Protein AF-A0A968MIN7-F1 (afdb_monomer_lite)

Sequence (166 aa):
PRPAPAPAPAQRPAPAPSAAPRRQGPGFFRRIGQGFVLLVRLVLLLVVLATVAAGITYVFVPGVLPTIPALEEFLEPLRPQPPPPVLQATFISREITINVSAGADEATILESFREAYRAEIALEYPDSVISSSVSITVNSWDRLENNDDFERYRSTVTGFVQISQP

Foldseek 3Di:
DDDDDDDDDDDDPDDDPDDDPPPPDPPPVVVVVVVVVVVVVVVVVVVVVVVVVVVCVVVPDPDDDPPPVVVVVVCVVVPPPPPPQQFDWDKDKDKDKDKDFAPDDPVVVVVRRVVRVVVVCCVVAVPKDQDPPWDFDWDDKDFPDHDNTITMIITIIMGIIGGGDD

Structure (mmCIF, N/CA/C/O backbone):
data_AF-A0A968MIN7-F1
#
_entry.id   AF-A0A968MIN7-F1
#
loop_
_atom_site.group_PDB
_atom_site.id
_atom_site.type_symbol
_atom_site.label_atom_id
_atom_site.label_alt_id
_atom_site.label_comp_id
_atom_site.label_asym_id
_atom_site.label_entity_id
_atom_site.label_seq_id
_atom_site.pdbx_PDB_ins_code
_atom_site.Cartn_x
_atom_site.Cartn_y
_atom_site.Cartn_z
_atom_site.occupancy
_atom_site.B_iso_or_equiv
_atom_site.auth_seq_id
_atom_site.auth_comp_id
_atom_site.auth_asym_id
_atom_site.auth_atom_id
_atom_site.pdbx_PDB_model_num
ATOM 1 N N . PRO A 1 1 ? -144.613 5.131 63.376 1.00 44.84 1 PRO A N 1
ATOM 2 C CA . PRO A 1 1 ? -143.744 4.009 62.937 1.00 44.84 1 PRO A CA 1
ATOM 3 C C . PRO A 1 1 ? -142.334 4.514 62.590 1.00 44.84 1 PRO A C 1
ATOM 5 O O . PRO A 1 1 ? -142.191 5.342 61.697 1.00 44.84 1 PRO A O 1
ATOM 8 N N . ARG A 1 2 ? -141.324 4.064 63.351 1.00 52.19 2 ARG A N 1
ATOM 9 C CA . ARG A 1 2 ? -139.890 4.252 63.057 1.00 52.19 2 ARG A CA 1
ATOM 10 C C . ARG A 1 2 ? -139.545 3.680 61.678 1.00 52.19 2 ARG A C 1
ATOM 12 O O . ARG A 1 2 ? -140.025 2.598 61.349 1.00 52.19 2 ARG A O 1
ATOM 19 N N . PRO A 1 3 ? -138.618 4.329 60.968 1.00 51.59 3 PRO A N 1
ATOM 20 C CA . PRO A 1 3 ? -137.418 3.619 60.526 1.00 51.59 3 PRO A CA 1
ATOM 21 C C . PRO A 1 3 ? -136.168 4.162 61.219 1.00 51.59 3 PRO A C 1
ATOM 23 O O . PRO A 1 3 ? -136.034 5.356 61.475 1.00 51.59 3 PRO A O 1
ATOM 26 N N . ALA A 1 4 ? -135.285 3.234 61.562 1.00 58.44 4 ALA A N 1
ATOM 27 C CA . ALA A 1 4 ? -133.989 3.469 62.171 1.00 58.44 4 ALA A CA 1
ATOM 28 C C . ALA A 1 4 ? -132.894 3.605 61.075 1.00 58.44 4 ALA A C 1
ATOM 30 O O . ALA A 1 4 ? -133.216 3.758 59.900 1.00 58.44 4 ALA A O 1
ATOM 31 N N . PRO A 1 5 ? -131.613 3.615 61.454 1.00 55.62 5 PRO A N 1
ATOM 32 C CA . PRO A 1 5 ? -130.636 4.672 61.221 1.00 55.62 5 PRO A CA 1
ATOM 33 C C . PRO A 1 5 ? -129.808 4.470 59.939 1.00 55.62 5 PRO A C 1
ATOM 35 O O . PRO A 1 5 ? -129.657 3.351 59.457 1.00 55.62 5 PRO A O 1
ATOM 38 N N . ALA A 1 6 ? -129.164 5.530 59.447 1.00 62.34 6 ALA A N 1
ATOM 39 C CA . ALA A 1 6 ? -128.012 5.380 58.558 1.00 62.34 6 ALA A CA 1
ATOM 40 C C . ALA A 1 6 ? -126.724 5.666 59.363 1.00 62.34 6 ALA A C 1
ATOM 42 O O . ALA A 1 6 ? -126.647 6.706 60.020 1.00 62.34 6 ALA A O 1
ATOM 43 N N . PRO A 1 7 ? -125.753 4.735 59.391 1.00 64.69 7 PRO A N 1
ATOM 44 C CA . PRO A 1 7 ? -124.569 4.800 60.247 1.00 64.69 7 PRO A CA 1
ATOM 45 C C . PRO A 1 7 ? -123.653 5.983 59.906 1.00 64.69 7 PRO A C 1
ATOM 47 O O . PRO A 1 7 ? -123.469 6.334 58.741 1.00 64.69 7 PRO A O 1
ATOM 50 N N . ALA A 1 8 ? -123.055 6.573 60.944 1.00 67.62 8 ALA A N 1
ATOM 51 C CA . ALA A 1 8 ? -122.057 7.627 60.810 1.00 67.62 8 ALA A CA 1
ATOM 52 C C . ALA A 1 8 ? -120.839 7.126 60.004 1.00 67.62 8 ALA A C 1
ATOM 54 O O . ALA A 1 8 ? -120.410 5.982 60.192 1.00 67.62 8 ALA A O 1
ATOM 55 N N . PRO A 1 9 ? -120.267 7.956 59.115 1.00 66.38 9 PRO A N 1
ATOM 56 C CA . PRO A 1 9 ? -119.137 7.559 58.286 1.00 66.38 9 PRO A CA 1
ATOM 57 C C . PRO A 1 9 ? -117.918 7.221 59.152 1.00 66.38 9 PRO A C 1
ATOM 59 O O . PRO A 1 9 ? -117.473 8.022 59.975 1.00 66.38 9 PRO A O 1
ATOM 62 N N . ALA A 1 10 ? -117.369 6.024 58.944 1.00 66.50 10 ALA A N 1
ATOM 63 C CA . ALA A 1 10 ? -116.133 5.579 59.569 1.00 66.50 10 ALA A CA 1
ATOM 64 C C . ALA A 1 10 ? -114.977 6.500 59.145 1.00 66.50 10 ALA A C 1
ATOM 66 O O . ALA A 1 10 ? -114.585 6.535 57.976 1.00 66.50 10 ALA A O 1
ATOM 67 N N . GLN A 1 11 ? -114.433 7.256 60.100 1.00 62.66 11 GLN A N 1
ATOM 68 C CA . GLN A 1 11 ? -113.229 8.053 59.894 1.00 62.66 11 GLN A CA 1
ATOM 69 C C . GLN A 1 11 ? -112.054 7.097 59.665 1.00 62.66 11 GLN A C 1
ATOM 71 O O . GLN A 1 11 ? -111.663 6.345 60.558 1.00 62.66 11 GLN A O 1
ATOM 76 N N . ARG A 1 12 ? -111.503 7.093 58.446 1.00 65.81 12 ARG A N 1
ATOM 77 C CA . ARG A 1 12 ? -110.244 6.395 58.168 1.00 65.81 12 ARG A CA 1
ATOM 78 C C . ARG A 1 12 ? -109.128 7.054 58.989 1.00 65.81 12 ARG A C 1
ATOM 80 O O . ARG A 1 12 ? -109.003 8.278 58.921 1.00 65.81 12 ARG A O 1
ATOM 87 N N . PRO A 1 13 ? -108.299 6.285 59.716 1.00 65.12 13 PRO A N 1
ATOM 88 C CA . PRO A 1 13 ? -107.095 6.817 60.341 1.00 65.12 13 PRO A CA 1
ATOM 89 C C . PRO A 1 13 ? -106.208 7.463 59.273 1.00 65.12 13 PRO A C 1
ATOM 91 O O . PRO A 1 13 ? -105.962 6.864 58.223 1.00 65.12 13 PRO A O 1
ATOM 94 N N . ALA A 1 14 ? -105.750 8.688 59.526 1.00 66.81 14 ALA A N 1
ATOM 95 C CA . ALA A 1 14 ? -104.792 9.355 58.658 1.00 66.81 14 ALA A CA 1
ATOM 96 C C . ALA A 1 14 ? -103.501 8.513 58.568 1.00 66.81 14 ALA A C 1
ATOM 98 O O . ALA A 1 14 ? -103.055 7.980 59.588 1.00 66.81 14 ALA A O 1
ATOM 99 N N . PRO A 1 15 ? -102.896 8.366 57.377 1.00 63.66 15 PRO A N 1
ATOM 100 C CA . PRO A 1 15 ? -101.639 7.644 57.233 1.00 63.66 15 PRO A CA 1
ATOM 101 C C . PRO A 1 15 ? -100.556 8.316 58.083 1.00 63.66 15 PRO A C 1
ATOM 103 O O . PRO A 1 15 ? -100.366 9.532 58.025 1.00 63.66 15 PRO A O 1
ATOM 106 N N . ALA A 1 16 ? -99.865 7.515 58.895 1.00 65.44 16 ALA A N 1
ATOM 107 C CA . ALA A 1 16 ? -98.769 7.982 59.732 1.00 65.44 16 ALA A CA 1
ATOM 108 C C . ALA A 1 16 ? -97.688 8.662 58.867 1.00 65.44 16 ALA A C 1
ATOM 110 O O . AL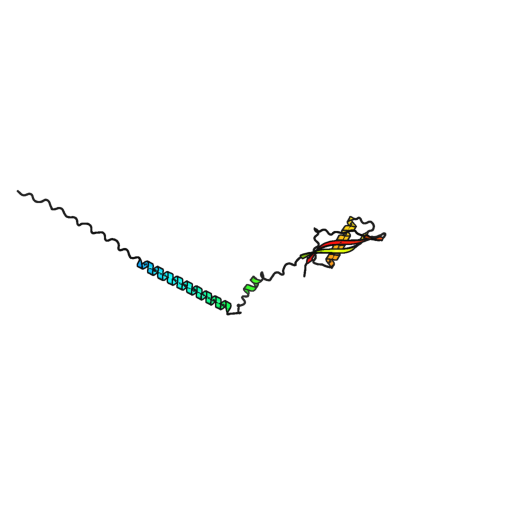A A 1 16 ? -97.383 8.164 57.778 1.00 65.44 16 ALA A O 1
ATOM 111 N N . PRO A 1 17 ? -97.085 9.777 59.322 1.00 64.25 17 PRO A N 1
ATOM 112 C CA . PRO A 1 17 ? -95.996 10.412 58.595 1.00 64.25 17 PRO A CA 1
ATOM 113 C C . PRO A 1 17 ? -94.848 9.411 58.438 1.00 64.25 17 PRO A C 1
ATOM 115 O O . PRO A 1 17 ? -94.309 8.904 59.423 1.00 64.25 17 PRO A O 1
ATOM 118 N N . SER A 1 18 ? -94.501 9.108 57.185 1.00 61.62 18 SER A N 1
ATOM 119 C CA . SER A 1 18 ? -93.385 8.233 56.834 1.00 61.62 18 SER A CA 1
ATOM 120 C C . SER A 1 18 ? -92.114 8.773 57.482 1.00 61.62 18 SER A C 1
ATOM 122 O O . SER A 1 18 ? -91.603 9.822 57.086 1.00 61.62 18 SER A O 1
ATOM 124 N N . ALA A 1 19 ? -91.612 8.070 58.497 1.00 57.25 19 ALA A N 1
ATOM 125 C CA . ALA A 1 19 ? -90.357 8.406 59.147 1.00 57.25 19 ALA A CA 1
ATOM 126 C C . ALA A 1 19 ? -89.241 8.394 58.093 1.00 57.25 19 ALA A C 1
ATOM 128 O O . ALA A 1 19 ? -88.918 7.350 57.526 1.00 57.25 19 ALA A O 1
ATOM 129 N N . ALA A 1 20 ? -88.680 9.567 57.797 1.00 59.19 20 ALA A N 1
ATOM 130 C CA . ALA A 1 20 ? -87.564 9.688 56.874 1.00 59.19 20 ALA A CA 1
ATOM 131 C C . ALA A 1 20 ? -86.395 8.810 57.363 1.00 59.19 20 ALA A C 1
ATOM 133 O O . ALA A 1 20 ? -86.092 8.809 58.564 1.00 59.19 20 ALA A O 1
ATOM 134 N N . PRO A 1 21 ? -85.725 8.063 56.468 1.00 59.59 21 PRO A N 1
ATOM 135 C CA . PRO A 1 21 ? -84.603 7.220 56.848 1.00 59.59 21 PRO A CA 1
ATOM 136 C C . PRO A 1 21 ? -83.515 8.085 57.489 1.00 59.59 21 PRO A C 1
ATOM 138 O O . PRO A 1 21 ? -83.018 9.042 56.889 1.00 59.59 21 PRO A O 1
ATOM 141 N N . ARG A 1 22 ? -83.163 7.762 58.739 1.00 60.41 22 ARG A N 1
ATOM 142 C CA . ARG A 1 22 ? -82.078 8.418 59.473 1.00 60.41 22 ARG A CA 1
ATOM 143 C C . ARG A 1 22 ? -80.798 8.266 58.653 1.00 60.41 22 ARG A C 1
ATOM 145 O O . ARG A 1 22 ? -80.256 7.168 58.550 1.00 60.41 22 ARG A O 1
ATOM 152 N N . ARG A 1 23 ? -80.323 9.365 58.058 1.00 59.41 23 ARG A N 1
ATOM 153 C CA . ARG A 1 23 ? -79.018 9.421 57.391 1.00 59.41 23 ARG A CA 1
ATOM 154 C C . ARG A 1 23 ? -77.953 9.053 58.423 1.00 59.41 23 ARG A C 1
ATOM 156 O O . ARG A 1 23 ? -77.686 9.833 59.335 1.00 59.41 23 ARG A O 1
ATOM 163 N N . GLN A 1 24 ? -77.375 7.859 58.298 1.00 56.19 24 GLN A N 1
ATOM 164 C CA . GLN A 1 24 ? -76.150 7.497 59.006 1.00 56.19 24 GLN A CA 1
ATOM 165 C C . GLN A 1 24 ? -75.101 8.554 58.647 1.00 56.19 24 GLN A C 1
ATOM 167 O O . GLN A 1 24 ? -74.755 8.731 57.480 1.00 56.19 24 GLN A O 1
ATOM 172 N N . GLY A 1 25 ? -74.701 9.350 59.638 1.00 58.31 25 GLY A N 1
ATOM 173 C CA . GLY A 1 25 ? -73.857 10.519 59.421 1.00 58.31 25 GLY A CA 1
ATOM 174 C C . GLY A 1 25 ? -72.484 10.169 58.820 1.00 58.31 25 GLY A C 1
ATOM 175 O O . GLY A 1 25 ? -71.995 9.050 58.988 1.00 58.31 25 GLY A O 1
ATOM 176 N N . PRO A 1 26 ? -71.802 11.144 58.192 1.00 56.28 26 PRO A N 1
ATOM 177 C CA . PRO A 1 26 ? -70.535 10.972 57.459 1.00 56.28 26 PRO A CA 1
ATOM 178 C C . PRO A 1 26 ? -69.312 10.616 58.338 1.00 56.28 26 PRO A C 1
ATOM 180 O O . PRO A 1 26 ? -68.171 10.643 57.877 1.00 56.28 26 PRO A O 1
ATOM 183 N N . GLY A 1 27 ? -69.516 10.293 59.618 1.00 54.97 27 GLY A N 1
ATOM 184 C CA . GLY A 1 27 ? -68.447 10.050 60.587 1.00 54.97 27 GLY A CA 1
ATOM 185 C C . GLY A 1 27 ? -67.741 8.697 60.447 1.00 54.97 27 GLY A C 1
ATOM 186 O O . GLY A 1 27 ? -66.591 8.581 60.865 1.00 54.97 27 GLY A O 1
ATOM 187 N N . PHE A 1 28 ? -68.382 7.685 59.852 1.00 56.88 28 PHE A N 1
ATOM 188 C CA . PHE A 1 28 ? -67.811 6.331 59.781 1.00 56.88 28 PHE A CA 1
ATOM 189 C C . PHE A 1 28 ? -66.705 6.209 58.717 1.00 56.88 28 PHE A C 1
ATOM 191 O O . PHE A 1 28 ? -65.621 5.702 58.999 1.00 56.88 28 PHE A O 1
ATOM 198 N N . PHE A 1 29 ? -66.918 6.781 57.527 1.00 55.16 29 PHE A N 1
ATOM 199 C CA . PHE A 1 29 ? -65.929 6.769 56.438 1.00 55.16 29 PHE A CA 1
ATOM 200 C C . PHE A 1 29 ? -64.681 7.609 56.740 1.00 55.16 29 PHE A C 1
ATOM 202 O O . PHE A 1 29 ? -63.584 7.275 56.295 1.00 55.16 29 PHE A O 1
ATOM 209 N N . ARG A 1 30 ? -64.813 8.665 57.556 1.00 59.59 30 ARG A N 1
ATOM 210 C CA . ARG A 1 30 ? -63.680 9.513 57.960 1.00 59.59 30 ARG A CA 1
ATOM 211 C C . ARG A 1 30 ? -62.664 8.762 58.830 1.00 59.59 30 ARG A C 1
ATOM 213 O O . ARG A 1 30 ? -61.465 8.975 58.677 1.00 59.59 30 ARG A O 1
ATOM 220 N N . ARG A 1 31 ? -63.132 7.853 59.696 1.00 59.16 31 ARG A N 1
ATOM 221 C CA . ARG A 1 31 ? -62.270 7.044 60.579 1.00 59.16 31 ARG A CA 1
ATOM 222 C C . ARG A 1 31 ? -61.518 5.951 59.816 1.00 59.16 31 ARG A C 1
ATOM 224 O O . ARG A 1 31 ? -60.336 5.746 60.069 1.00 59.16 31 ARG A O 1
ATOM 231 N N . ILE A 1 32 ? -62.171 5.310 58.843 1.00 62.16 32 ILE A N 1
ATOM 232 C CA . ILE A 1 32 ? -61.550 4.276 57.996 1.00 62.16 32 ILE A CA 1
ATOM 233 C C . ILE A 1 32 ? -60.485 4.899 57.078 1.00 62.16 32 ILE A C 1
ATOM 235 O O . ILE A 1 32 ? -59.377 4.374 56.973 1.00 62.16 32 ILE A O 1
ATOM 239 N N . GLY A 1 33 ? -60.771 6.068 56.490 1.00 67.44 33 GLY A N 1
ATOM 240 C CA . GLY A 1 33 ? -59.806 6.796 55.659 1.00 67.44 33 GLY A CA 1
ATOM 241 C C . GLY A 1 33 ? -58.571 7.268 56.434 1.00 67.44 33 GLY A C 1
ATOM 242 O O . GLY A 1 33 ? -57.451 7.112 55.954 1.00 67.44 33 GLY A O 1
ATOM 243 N N . GLN A 1 34 ? -58.741 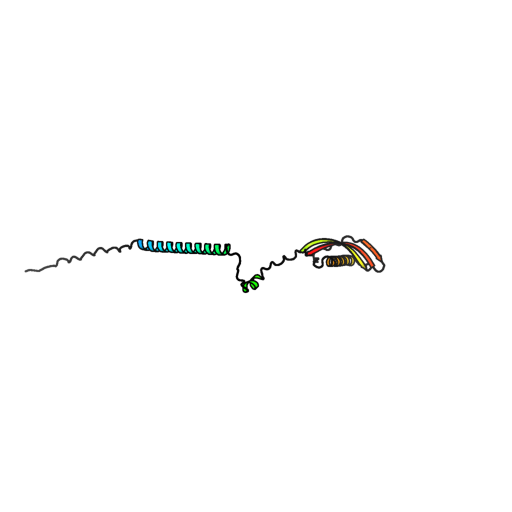7.785 57.656 1.00 72.25 34 GLN A N 1
ATOM 244 C CA . GLN A 1 34 ? -57.607 8.202 58.492 1.00 72.25 34 GLN A CA 1
ATOM 245 C C . GLN A 1 34 ? -56.726 7.026 58.928 1.00 72.25 34 GLN A C 1
ATOM 247 O O . GLN A 1 34 ? -55.504 7.158 58.903 1.00 72.25 34 GLN A O 1
ATOM 252 N N . GLY A 1 35 ? -57.321 5.877 59.271 1.00 76.19 35 GLY A N 1
ATOM 253 C CA . GLY A 1 35 ? -56.570 4.661 59.594 1.00 76.19 35 GLY A CA 1
ATOM 254 C C . GLY A 1 35 ? -55.741 4.160 58.409 1.00 76.19 35 GLY A C 1
ATOM 255 O O . GLY A 1 35 ? -54.565 3.848 58.572 1.00 76.19 35 GLY A O 1
ATOM 256 N N . PHE A 1 36 ? -56.317 4.172 57.203 1.00 76.19 36 PHE A N 1
ATOM 257 C CA . PHE A 1 36 ? -55.613 3.777 55.983 1.00 76.19 36 PHE A CA 1
ATOM 258 C C . PHE A 1 36 ? -54.453 4.723 55.645 1.00 76.19 36 PHE A C 1
ATOM 260 O O . PHE A 1 36 ? -53.354 4.267 55.346 1.00 76.19 36 PHE A O 1
ATOM 267 N N . VAL A 1 37 ? -54.651 6.040 55.758 1.00 80.44 37 VAL A N 1
ATOM 268 C CA . VAL A 1 37 ? -53.584 7.027 55.513 1.00 80.44 37 VAL A CA 1
ATOM 269 C C . VAL A 1 37 ? -52.453 6.904 56.539 1.00 80.44 37 VAL A C 1
ATOM 271 O O . VAL A 1 37 ? -51.284 7.005 56.169 1.00 80.44 37 VAL A O 1
ATOM 274 N N . LEU A 1 38 ? -52.774 6.659 57.813 1.00 82.94 38 LEU A N 1
ATOM 275 C CA . LEU A 1 38 ? -51.772 6.377 58.846 1.00 82.94 38 LEU A CA 1
ATOM 276 C C . LEU A 1 38 ? -50.980 5.107 58.527 1.00 82.94 38 LEU A C 1
ATOM 278 O O . LEU A 1 38 ? -49.757 5.117 58.635 1.00 82.94 38 LEU A O 1
ATOM 282 N N . LEU A 1 39 ? -51.658 4.048 58.082 1.00 86.38 39 LEU A N 1
ATOM 283 C CA . LEU A 1 39 ? -51.028 2.777 57.741 1.00 86.38 39 LEU A CA 1
ATOM 284 C C . LEU A 1 39 ? -50.112 2.911 56.517 1.00 86.38 39 LEU A C 1
ATOM 286 O O . LEU A 1 39 ? -48.967 2.474 56.561 1.00 86.38 39 LEU A O 1
ATOM 290 N N . VAL A 1 40 ? -50.558 3.609 55.470 1.00 85.75 40 VAL A N 1
ATOM 291 C CA . VAL A 1 40 ? -49.736 3.910 54.286 1.00 85.75 40 VAL A CA 1
ATOM 292 C C . VAL A 1 40 ? -48.512 4.746 54.660 1.00 85.75 40 VAL A C 1
ATOM 294 O O . VAL A 1 40 ? -47.408 4.437 54.219 1.00 85.75 40 VAL A O 1
ATOM 297 N N . ARG A 1 41 ? -48.675 5.773 55.505 1.00 84.94 41 ARG A N 1
ATOM 298 C CA . ARG A 1 41 ? -47.545 6.575 55.999 1.00 84.94 41 ARG A CA 1
ATOM 299 C C . ARG A 1 41 ? -46.559 5.744 56.811 1.00 84.94 41 ARG A C 1
ATOM 301 O O . ARG A 1 41 ? -45.359 5.929 56.646 1.00 84.94 41 ARG A O 1
ATOM 308 N N . LEU A 1 42 ? -47.048 4.835 57.652 1.00 89.69 42 LEU A N 1
ATOM 309 C CA . LEU A 1 42 ? -46.204 3.937 58.437 1.00 89.69 42 LEU A CA 1
ATOM 310 C C . LEU A 1 42 ? -45.393 3.009 57.524 1.00 89.69 42 LEU A C 1
ATOM 312 O O . LEU A 1 42 ? -44.187 2.879 57.704 1.00 89.69 42 LEU A O 1
ATOM 316 N N . VAL A 1 43 ? -46.034 2.416 56.512 1.00 88.75 43 VAL A N 1
ATOM 317 C CA . VAL A 1 43 ? -45.359 1.552 55.533 1.00 88.75 43 VAL A CA 1
ATOM 318 C C . VAL A 1 43 ? -44.311 2.338 54.751 1.00 88.75 43 VAL A C 1
ATOM 320 O O . VAL A 1 43 ? -43.175 1.890 54.652 1.00 88.75 43 VAL A O 1
ATOM 323 N N . LEU A 1 44 ? -44.645 3.531 54.255 1.00 91.50 44 LEU A N 1
ATOM 324 C CA . LEU A 1 44 ? -43.688 4.404 53.568 1.00 91.50 44 LEU A CA 1
ATOM 325 C C . LEU A 1 44 ? -42.482 4.733 54.450 1.00 91.50 44 LEU A C 1
ATOM 327 O O . LEU A 1 44 ? -41.347 4.651 53.991 1.00 91.50 44 LEU A O 1
ATOM 331 N N . LEU A 1 45 ? -42.719 5.060 55.720 1.00 90.56 45 LEU A N 1
ATOM 332 C CA . LEU A 1 45 ? -41.652 5.361 56.666 1.00 90.56 45 LEU A CA 1
ATOM 333 C C . LEU A 1 45 ? -40.747 4.144 56.900 1.00 90.56 45 LEU A C 1
ATOM 335 O O . LEU A 1 45 ? -39.529 4.287 56.886 1.00 90.56 45 LEU A O 1
ATOM 339 N N . LEU A 1 46 ? -41.325 2.948 57.046 1.00 91.19 46 LEU A N 1
ATOM 340 C CA . LEU A 1 46 ? -40.568 1.700 57.177 1.00 91.19 46 LEU A CA 1
ATOM 341 C C . LEU A 1 46 ? -39.749 1.385 55.921 1.00 91.19 46 LEU A C 1
ATOM 343 O O . LEU A 1 46 ? -38.595 0.983 56.042 1.00 91.19 46 LEU A O 1
ATOM 347 N N . VAL A 1 47 ? -40.304 1.613 54.728 1.00 88.31 47 VAL A N 1
ATOM 348 C CA . VAL A 1 47 ? -39.588 1.426 53.457 1.00 88.31 47 VAL A CA 1
ATOM 349 C C . VAL A 1 47 ? -38.400 2.380 53.362 1.00 88.31 47 VAL A C 1
ATOM 351 O O . VAL A 1 47 ? -37.295 1.951 53.030 1.00 88.31 47 VAL A O 1
ATOM 354 N N . VAL A 1 48 ? -38.586 3.658 53.701 1.00 87.12 48 VAL A N 1
ATOM 355 C CA . VAL A 1 48 ? -37.490 4.637 53.714 1.00 87.12 48 VAL A CA 1
ATOM 356 C C . VAL A 1 48 ? -36.419 4.233 54.727 1.00 87.12 48 VAL A C 1
ATOM 358 O O . VAL A 1 48 ? -35.240 4.223 54.381 1.00 87.12 48 VAL A O 1
ATOM 361 N N . LEU A 1 49 ? -36.807 3.827 55.940 1.00 87.12 49 LEU A N 1
ATOM 362 C CA . LEU A 1 49 ? -35.859 3.389 56.967 1.00 87.12 49 LEU A CA 1
ATOM 363 C C . LEU A 1 49 ? -35.057 2.159 56.512 1.00 87.12 49 LEU A C 1
ATOM 365 O O . LEU A 1 49 ? -33.840 2.126 56.676 1.00 87.12 49 LEU A O 1
ATOM 369 N N . ALA A 1 50 ? -35.723 1.181 55.890 1.00 82.56 50 ALA A N 1
ATOM 370 C CA . ALA A 1 50 ? -35.084 -0.007 55.329 1.00 82.56 50 ALA A CA 1
ATOM 371 C C . ALA A 1 50 ? -34.123 0.344 54.183 1.00 82.56 50 ALA A C 1
ATOM 373 O O . ALA A 1 50 ? -33.026 -0.202 54.113 1.00 82.56 50 ALA A O 1
ATOM 374 N N . THR A 1 51 ? -34.495 1.298 53.325 1.00 83.69 51 THR A N 1
ATOM 375 C CA . THR A 1 51 ? -33.643 1.771 52.222 1.00 83.69 51 THR A CA 1
ATOM 376 C C . THR A 1 51 ? -32.395 2.478 52.750 1.00 83.69 51 THR A C 1
ATOM 378 O O . THR A 1 51 ? -31.295 2.241 52.259 1.00 83.69 51 THR A O 1
ATOM 381 N N . VAL A 1 52 ? -32.542 3.306 53.789 1.00 83.44 52 VAL A N 1
ATOM 382 C CA . VAL A 1 52 ? -31.415 3.984 54.445 1.00 83.44 52 VAL A CA 1
ATOM 383 C C . VAL A 1 52 ? -30.508 2.975 55.149 1.00 83.44 52 VAL A C 1
ATOM 385 O O . VAL A 1 52 ? -29.293 3.045 54.987 1.00 83.44 52 VAL A O 1
ATOM 388 N N . ALA A 1 53 ? -31.069 1.999 55.869 1.00 77.81 53 ALA A N 1
ATOM 389 C CA . ALA A 1 53 ? -30.291 0.935 56.501 1.00 77.81 53 ALA A CA 1
ATOM 390 C C . ALA A 1 53 ? -29.530 0.090 55.463 1.00 77.81 53 ALA A C 1
ATOM 392 O O . ALA A 1 53 ? -28.344 -0.191 55.650 1.00 77.81 53 ALA A O 1
ATOM 393 N N . ALA A 1 54 ? -30.167 -0.247 54.336 1.00 69.69 54 ALA A N 1
ATOM 394 C CA . ALA A 1 54 ? -29.514 -0.937 53.227 1.00 69.69 54 ALA A CA 1
ATOM 395 C C . ALA A 1 54 ? -28.373 -0.087 52.646 1.00 69.69 54 ALA A C 1
ATOM 397 O O . ALA A 1 54 ? -27.252 -0.573 52.533 1.00 69.69 54 ALA A O 1
ATOM 398 N N . GLY A 1 55 ? -28.616 1.197 52.367 1.00 71.12 55 GLY A N 1
ATOM 399 C CA . GLY A 1 55 ? -27.598 2.119 51.856 1.00 71.12 55 GLY A CA 1
ATOM 400 C C . GLY A 1 55 ? -26.393 2.261 52.789 1.00 71.12 55 GLY A C 1
ATOM 401 O O . GLY A 1 55 ? -25.256 2.183 52.334 1.00 71.12 55 GLY A O 1
ATOM 402 N N . ILE A 1 56 ? -26.620 2.383 54.101 1.00 70.06 56 ILE A N 1
ATOM 403 C CA . ILE A 1 56 ? -25.543 2.409 55.103 1.00 70.06 56 ILE A CA 1
ATOM 404 C C . ILE A 1 56 ? -24.759 1.087 55.091 1.00 70.06 56 ILE A C 1
ATOM 406 O O . ILE A 1 56 ? -23.532 1.111 55.118 1.00 70.06 56 ILE A O 1
ATOM 410 N N . THR A 1 57 ? -25.435 -0.060 54.981 1.00 63.22 57 THR A N 1
ATOM 411 C CA . THR A 1 57 ? -24.765 -1.372 54.905 1.00 63.22 57 THR A CA 1
ATOM 412 C C . THR A 1 57 ? -23.853 -1.480 53.675 1.00 63.22 57 THR A C 1
ATOM 414 O O . THR A 1 57 ? -22.731 -1.965 53.794 1.00 63.22 57 THR A O 1
ATOM 417 N N . TYR A 1 58 ? -24.280 -0.964 52.516 1.00 58.84 58 TYR A N 1
ATOM 418 C CA . TYR A 1 58 ? -23.468 -0.960 51.290 1.00 58.84 58 TYR A CA 1
ATOM 419 C C . TYR A 1 58 ? -22.281 0.012 51.335 1.00 58.84 58 TYR A C 1
ATOM 421 O O . TYR A 1 58 ? -21.263 -0.246 50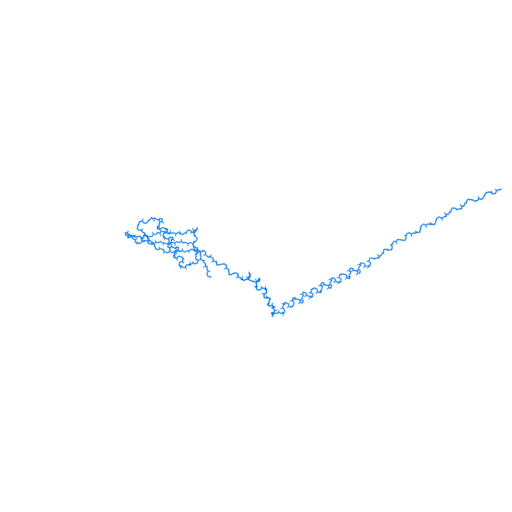.700 1.00 58.84 58 TYR A O 1
ATOM 429 N N . VAL A 1 59 ? -22.397 1.124 52.067 1.00 60.03 59 VAL A N 1
ATOM 430 C CA . VAL A 1 59 ? -21.343 2.152 52.138 1.00 60.03 59 VAL A CA 1
ATOM 431 C C . VAL A 1 59 ? -20.289 1.834 53.207 1.00 60.03 59 VAL A C 1
ATOM 433 O O . VAL A 1 59 ? -19.127 2.188 53.029 1.00 60.03 59 VAL A O 1
ATOM 436 N N . PHE A 1 60 ? -20.658 1.156 54.302 1.00 51.09 60 PHE A N 1
ATOM 437 C CA . PHE A 1 60 ? -19.768 0.944 55.455 1.00 51.09 60 PHE A CA 1
ATOM 438 C C . PHE A 1 60 ? -19.187 -0.473 55.599 1.00 51.09 60 PHE A C 1
ATOM 440 O O . PHE A 1 60 ? -18.362 -0.682 56.487 1.00 51.09 60 PHE A O 1
ATOM 447 N N . VAL A 1 61 ? -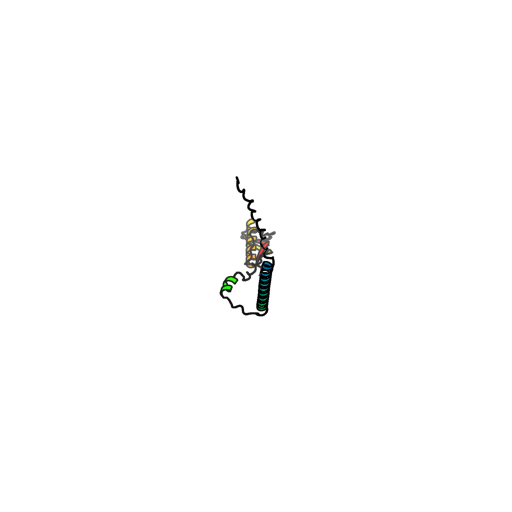19.543 -1.433 54.736 1.00 52.28 61 VAL A N 1
ATOM 448 C CA . VAL A 1 61 ? -18.885 -2.754 54.687 1.00 52.28 61 VAL A CA 1
ATOM 449 C C . VAL A 1 61 ? -18.045 -2.862 53.409 1.00 52.28 61 VAL A C 1
ATOM 451 O O . VAL A 1 61 ? -18.521 -3.383 52.398 1.00 52.28 61 VAL A O 1
ATOM 454 N N . PRO A 1 62 ? -16.791 -2.375 53.402 1.00 48.19 62 PRO A N 1
ATOM 455 C CA . PRO A 1 62 ? -15.890 -2.656 52.303 1.00 48.19 62 PRO A CA 1
ATOM 456 C C . PRO A 1 62 ? -15.443 -4.117 52.412 1.00 48.19 62 PRO A C 1
ATOM 458 O O . PRO A 1 62 ? -14.709 -4.494 53.320 1.00 48.19 62 PRO A O 1
ATOM 461 N N . GLY A 1 63 ? -15.881 -4.934 51.456 1.00 51.41 63 GLY A N 1
ATOM 462 C CA . GLY A 1 63 ? -15.177 -6.157 51.087 1.00 51.41 63 GLY A CA 1
ATOM 463 C C . GLY A 1 63 ? -15.467 -7.396 51.925 1.00 51.41 63 GLY A C 1
ATOM 464 O O . GLY A 1 63 ? -14.606 -7.828 52.672 1.00 51.41 63 GLY A O 1
ATOM 465 N N . VAL A 1 64 ? -16.607 -8.042 51.667 1.00 49.91 64 VAL A N 1
ATOM 466 C CA . VAL A 1 64 ? -16.655 -9.494 51.401 1.00 49.91 64 VAL A CA 1
ATOM 467 C C . VAL A 1 64 ? -17.844 -9.738 50.467 1.00 49.91 64 VAL A C 1
ATOM 469 O O . VAL A 1 64 ? -18.964 -9.975 50.910 1.00 49.91 64 VAL A O 1
ATOM 472 N N . LEU A 1 65 ? -17.630 -9.636 49.154 1.00 53.09 65 LEU A N 1
ATOM 473 C CA . LEU A 1 65 ? -18.550 -10.273 48.213 1.00 53.09 65 LEU A CA 1
ATOM 474 C C . LEU A 1 65 ? -18.268 -11.780 48.296 1.00 53.09 65 LEU A C 1
ATOM 476 O O . LEU A 1 65 ? -17.118 -12.166 48.080 1.00 53.09 65 LEU A O 1
ATOM 480 N N . PRO A 1 66 ? -19.247 -12.640 48.631 1.00 51.31 66 PRO A N 1
ATOM 481 C CA . PRO A 1 66 ? -19.072 -14.069 48.437 1.00 51.31 66 PRO A CA 1
ATOM 482 C C . PRO A 1 66 ? -18.834 -14.291 46.944 1.00 51.31 66 PRO A C 1
ATOM 484 O O . PRO A 1 66 ? -19.663 -13.907 46.120 1.00 51.31 66 PRO A O 1
ATOM 487 N N . THR A 1 67 ? -17.679 -14.849 46.596 1.00 48.59 67 THR A N 1
ATOM 488 C CA . THR A 1 67 ? -17.334 -15.243 45.232 1.00 48.59 67 THR A CA 1
ATOM 489 C C . THR A 1 67 ? -18.400 -16.224 44.752 1.00 48.59 67 THR A C 1
ATOM 491 O O . THR A 1 67 ? -18.433 -17.372 45.189 1.00 48.59 67 THR A O 1
ATOM 494 N N . ILE A 1 68 ? -19.339 -15.759 43.926 1.00 53.41 68 ILE A N 1
ATOM 495 C CA . ILE A 1 68 ? -20.324 -16.615 43.268 1.00 53.41 68 ILE A CA 1
ATOM 496 C C . ILE A 1 68 ? -19.613 -17.161 42.024 1.00 53.41 68 ILE A C 1
ATOM 498 O O . ILE A 1 68 ? -19.438 -16.399 41.073 1.00 53.41 68 ILE A O 1
ATOM 502 N N . PRO A 1 69 ? -19.206 -18.445 41.989 1.00 54.31 69 PRO A N 1
ATOM 503 C CA . PRO A 1 69 ? -18.461 -19.006 40.856 1.00 54.31 69 PRO A CA 1
ATOM 504 C C . PRO A 1 69 ? -19.263 -18.964 39.544 1.00 54.31 69 PRO A C 1
ATOM 506 O O . PRO A 1 69 ? -18.690 -18.993 38.466 1.00 54.31 69 PRO A O 1
ATOM 509 N N . ALA A 1 70 ? -20.590 -18.821 39.624 1.00 55.25 70 ALA A N 1
ATOM 510 C CA . ALA A 1 70 ? -21.454 -18.688 38.458 1.00 55.25 70 ALA A CA 1
ATOM 511 C C . ALA A 1 70 ? -21.384 -17.310 37.775 1.00 55.25 70 ALA A C 1
ATOM 513 O O . ALA A 1 70 ? -21.867 -17.196 36.661 1.00 55.25 70 ALA A O 1
ATOM 514 N N . LEU A 1 71 ? -20.833 -16.258 38.397 1.00 50.66 71 LEU A N 1
ATOM 515 C CA . LEU A 1 71 ? -20.727 -14.946 37.738 1.00 50.66 71 LEU A CA 1
ATOM 516 C C . LEU A 1 71 ? -19.477 -14.806 36.861 1.00 50.66 71 LEU A C 1
ATOM 518 O O . LEU A 1 71 ? -19.475 -13.955 35.978 1.00 50.66 71 LEU A O 1
ATOM 522 N N . GLU A 1 72 ? -18.437 -15.616 37.069 1.00 54.12 72 GLU A N 1
ATOM 523 C CA . GLU A 1 72 ? -17.208 -15.533 36.267 1.00 54.12 72 GLU A CA 1
ATOM 524 C C . GLU A 1 72 ? -17.468 -15.906 34.797 1.00 54.12 72 GLU A C 1
ATOM 526 O O . GLU A 1 72 ? -17.005 -15.198 33.904 1.00 54.12 72 GLU A O 1
ATOM 531 N N . GLU A 1 73 ? -18.314 -16.912 34.540 1.00 56.06 73 GLU A N 1
ATOM 532 C CA . GLU A 1 73 ? -18.732 -17.299 33.179 1.00 56.06 73 GLU A CA 1
ATOM 533 C C . GLU A 1 73 ? -19.587 -16.219 32.483 1.00 56.06 73 GLU A C 1
ATOM 535 O O . GLU A 1 73 ? -19.530 -16.064 31.265 1.00 56.06 73 GLU A O 1
ATOM 540 N N . PHE A 1 74 ? -20.352 -15.416 33.236 1.00 53.72 74 PHE A N 1
ATOM 541 C CA . PHE A 1 74 ? -21.167 -14.322 32.677 1.00 53.72 74 PHE A CA 1
ATOM 542 C C . PHE A 1 74 ? -20.422 -12.981 32.575 1.00 53.72 74 PHE A C 1
ATOM 544 O O . PHE A 1 74 ? -20.932 -12.053 31.946 1.00 53.72 74 PHE A O 1
ATOM 551 N N . LEU A 1 75 ? -19.233 -12.860 33.175 1.00 52.72 75 LEU A N 1
ATOM 552 C CA . LEU A 1 75 ? -18.375 -11.669 33.102 1.00 52.72 75 LEU A CA 1
ATOM 553 C C . LEU A 1 75 ? -17.283 -11.778 32.027 1.00 52.72 75 LEU A C 1
ATOM 555 O O . LEU A 1 75 ? -16.621 -10.784 31.725 1.00 52.72 75 LEU A O 1
ATOM 559 N N . GLU A 1 76 ? -17.133 -12.936 31.382 1.00 53.31 76 GLU A N 1
ATOM 560 C CA . GLU A 1 76 ? -16.271 -13.094 30.207 1.00 53.31 76 GLU A CA 1
ATOM 561 C C . GLU A 1 76 ? -16.556 -12.127 29.034 1.00 53.31 76 GLU A C 1
ATOM 563 O O . GLU A 1 76 ? -15.588 -11.713 28.390 1.00 53.31 76 GLU A O 1
ATOM 568 N N . PRO A 1 77 ? -17.795 -11.643 28.783 1.00 53.94 77 PRO A N 1
ATOM 569 C CA . PRO A 1 77 ? -18.051 -10.660 27.726 1.00 53.94 77 PRO A CA 1
ATOM 570 C C . PRO A 1 77 ? -17.570 -9.23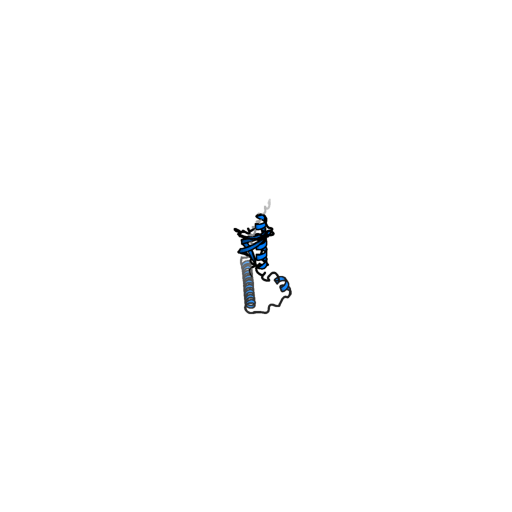6 28.053 1.00 53.94 77 PRO A C 1
ATOM 572 O O . PRO A 1 77 ? -17.627 -8.370 27.183 1.00 53.94 77 PRO A O 1
ATOM 575 N N . LEU A 1 78 ? -17.144 -8.965 29.295 1.00 52.81 78 LEU A N 1
ATOM 576 C CA . LEU A 1 78 ? -16.744 -7.634 29.773 1.00 52.81 78 LEU A CA 1
ATOM 577 C C . LEU A 1 78 ? -15.238 -7.498 30.008 1.00 52.81 78 LEU A C 1
ATOM 579 O O . LEU A 1 78 ? -14.799 -6.454 30.502 1.00 52.81 78 LEU A O 1
ATOM 583 N N . ARG A 1 79 ? -14.420 -8.493 29.624 1.00 58.41 79 ARG A N 1
ATOM 584 C CA . ARG A 1 79 ? -12.994 -8.202 29.427 1.00 58.41 79 ARG A CA 1
ATOM 585 C C . ARG A 1 79 ? -12.928 -7.045 28.431 1.00 58.41 79 ARG A C 1
ATOM 587 O O . ARG A 1 79 ? -13.565 -7.155 27.381 1.00 58.41 79 ARG A O 1
ATOM 594 N N . PRO A 1 80 ? -12.213 -5.949 28.739 1.00 60.41 80 PRO A N 1
ATOM 595 C CA . PRO A 1 80 ? -11.962 -4.910 27.759 1.00 60.41 80 PRO A CA 1
ATOM 596 C C . PRO A 1 80 ? -11.423 -5.622 26.526 1.00 60.41 80 PRO A C 1
ATOM 598 O O . PRO A 1 80 ? -10.347 -6.222 26.596 1.00 60.41 80 PRO A O 1
ATOM 601 N N . GLN A 1 81 ? -12.191 -5.648 25.431 1.00 57.34 81 GLN A N 1
ATOM 602 C CA . GLN A 1 81 ? -11.585 -6.005 24.161 1.00 57.34 81 GLN A CA 1
ATOM 603 C C . GLN A 1 81 ? -10.398 -5.052 24.032 1.00 57.34 81 GLN A C 1
ATOM 605 O O . GLN A 1 81 ? -10.595 -3.843 24.224 1.00 57.34 81 GLN A O 1
ATOM 610 N N . PRO A 1 82 ? -9.173 -5.556 23.796 1.00 61.78 82 PRO A N 1
ATOM 611 C CA . PRO A 1 82 ? -8.099 -4.661 23.415 1.00 61.78 82 PRO A CA 1
ATOM 612 C C . PRO A 1 82 ? -8.649 -3.799 22.272 1.00 61.78 82 PRO A C 1
ATOM 614 O O . PRO A 1 82 ? -9.348 -4.346 21.408 1.00 61.78 82 PRO A O 1
ATOM 617 N N . PRO A 1 83 ? -8.457 -2.467 22.308 1.00 65.69 83 PRO A N 1
ATOM 618 C CA . PRO A 1 83 ? -8.927 -1.623 21.222 1.00 65.69 83 PRO A CA 1
ATOM 619 C C . PRO A 1 83 ? -8.454 -2.255 19.907 1.00 65.69 83 PRO A C 1
ATOM 621 O O . PRO A 1 83 ? -7.312 -2.728 19.857 1.00 65.69 83 PRO A O 1
ATOM 624 N N . PRO A 1 84 ? -9.320 -2.353 18.879 1.00 63.94 84 PRO A N 1
ATOM 625 C CA . PRO A 1 84 ? -8.894 -2.901 17.602 1.00 63.94 84 PRO A CA 1
ATOM 626 C C . PRO A 1 84 ? -7.628 -2.154 17.162 1.00 63.94 84 PRO A C 1
ATOM 628 O O . PRO A 1 84 ? -7.564 -0.935 17.370 1.00 63.94 84 PRO A O 1
ATOM 631 N N . PRO A 1 85 ? -6.617 -2.857 16.617 1.00 60.00 85 PRO A N 1
ATOM 632 C CA . PRO A 1 85 ? -5.362 -2.234 16.227 1.00 60.00 85 PRO A CA 1
ATOM 633 C C . PRO A 1 85 ? -5.674 -1.040 15.328 1.00 60.00 85 PRO A C 1
ATOM 635 O O . PRO A 1 85 ? -6.385 -1.163 14.326 1.00 60.00 85 PRO A O 1
ATOM 638 N N . VAL A 1 86 ? -5.207 0.139 15.732 1.00 65.88 86 VAL A N 1
ATOM 639 C CA . VAL A 1 86 ? -5.440 1.364 14.973 1.00 65.88 86 VAL A CA 1
ATOM 640 C C . VAL A 1 86 ? -4.560 1.281 13.731 1.00 65.88 86 VAL A C 1
ATOM 642 O O . VAL A 1 86 ? -3.347 1.470 13.799 1.00 65.88 86 VAL A O 1
ATOM 645 N N . LEU A 1 87 ? -5.177 0.957 12.595 1.00 70.44 87 LEU A N 1
ATOM 646 C CA . LEU A 1 87 ? -4.530 1.009 11.289 1.00 70.44 87 LEU A CA 1
ATOM 647 C C . LEU A 1 87 ? -4.344 2.479 10.907 1.00 70.44 87 LEU A C 1
ATOM 649 O O . LEU A 1 87 ? -5.302 3.163 10.539 1.00 70.44 87 LEU A O 1
ATOM 653 N N . GLN A 1 88 ? -3.116 2.982 11.009 1.00 77.31 88 GLN A N 1
ATOM 654 C CA . GLN A 1 88 ? -2.788 4.323 10.544 1.00 77.31 88 GLN A CA 1
ATOM 655 C C . GLN A 1 88 ? -2.408 4.263 9.066 1.00 77.31 88 GLN A C 1
ATOM 657 O O . GLN A 1 88 ? -1.494 3.541 8.674 1.00 77.31 88 GLN A O 1
ATOM 662 N N . ALA A 1 89 ? -3.100 5.046 8.240 1.00 77.38 89 ALA A N 1
ATOM 663 C CA . ALA A 1 89 ? -2.695 5.260 6.859 1.00 77.38 89 ALA A CA 1
ATOM 664 C C . ALA A 1 89 ? -1.543 6.274 6.816 1.00 77.38 89 ALA A C 1
ATOM 666 O O . ALA A 1 89 ? -1.727 7.439 7.172 1.00 77.38 89 ALA A O 1
ATOM 667 N N . THR A 1 90 ? -0.378 5.829 6.354 1.00 82.44 90 THR A N 1
ATOM 668 C CA . THR A 1 90 ? 0.836 6.641 6.230 1.00 82.44 90 THR A CA 1
ATOM 669 C C . THR A 1 90 ? 1.322 6.640 4.787 1.00 82.44 90 THR A C 1
ATOM 671 O O . THR A 1 90 ? 1.194 5.652 4.064 1.00 82.44 90 THR A O 1
ATOM 674 N N . PHE A 1 91 ? 1.875 7.771 4.354 1.00 86.88 91 PHE A N 1
ATOM 675 C CA . PHE A 1 91 ? 2.505 7.907 3.046 1.00 86.88 91 PHE A CA 1
ATOM 676 C C . PHE A 1 91 ? 3.994 7.588 3.155 1.00 86.88 91 PHE A C 1
ATOM 678 O O . PHE A 1 91 ? 4.703 8.232 3.931 1.00 86.88 91 PHE A O 1
ATOM 685 N N . ILE A 1 92 ? 4.467 6.607 2.387 1.00 89.38 92 ILE A N 1
ATOM 686 C CA . ILE A 1 92 ? 5.856 6.145 2.442 1.00 89.38 92 ILE A CA 1
ATOM 687 C C . ILE A 1 92 ? 6.494 6.294 1.068 1.00 89.38 92 ILE A C 1
ATOM 689 O O . ILE A 1 92 ? 6.012 5.744 0.076 1.00 89.38 92 ILE A O 1
ATOM 693 N N . SER A 1 93 ? 7.602 7.030 1.036 1.00 92.94 93 SER A N 1
ATOM 694 C CA . SER A 1 93 ? 8.439 7.242 -0.142 1.00 92.94 93 SER A CA 1
ATOM 695 C C . SER A 1 93 ? 9.734 6.455 0.009 1.00 92.94 93 SER A C 1
ATOM 697 O O . SER A 1 93 ? 10.439 6.631 1.002 1.00 92.94 93 SER A O 1
ATOM 699 N N . ARG A 1 94 ? 10.064 5.619 -0.976 1.00 90.69 94 ARG A N 1
ATOM 700 C CA . ARG A 1 94 ? 11.282 4.798 -0.989 1.00 90.69 94 ARG A CA 1
ATOM 701 C C . ARG A 1 94 ? 11.983 4.901 -2.335 1.00 90.69 94 ARG A C 1
ATOM 703 O O . ARG A 1 94 ? 11.336 4.979 -3.375 1.00 90.69 94 ARG A O 1
ATOM 710 N N . GLU A 1 95 ? 13.307 4.913 -2.305 1.00 95.31 95 GLU A N 1
ATOM 711 C CA . GLU A 1 95 ? 14.123 4.756 -3.506 1.00 95.31 95 GLU A CA 1
ATOM 712 C C . GLU A 1 95 ? 14.270 3.257 -3.773 1.00 95.31 95 GLU A C 1
ATOM 714 O O . GLU A 1 95 ? 14.848 2.541 -2.963 1.00 95.31 95 GLU A O 1
ATOM 719 N N . ILE A 1 96 ? 13.718 2.788 -4.888 1.00 95.81 96 ILE A N 1
ATOM 720 C CA . ILE A 1 96 ? 13.712 1.381 -5.284 1.00 95.81 96 ILE A CA 1
ATOM 721 C C . ILE A 1 96 ? 14.645 1.215 -6.476 1.00 95.81 96 ILE A C 1
ATOM 723 O O . ILE A 1 96 ? 14.651 2.040 -7.393 1.00 95.81 96 ILE A O 1
ATOM 727 N N . THR A 1 97 ? 15.418 0.132 -6.479 1.00 96.81 97 THR A N 1
ATOM 728 C CA . THR A 1 97 ? 16.243 -0.272 -7.622 1.00 96.81 97 THR A CA 1
ATOM 729 C C . THR A 1 97 ? 15.797 -1.643 -8.107 1.00 96.81 97 THR A C 1
ATOM 731 O O . THR A 1 97 ? 15.720 -2.580 -7.318 1.00 96.81 97 THR A O 1
ATOM 734 N N . ILE A 1 98 ? 15.525 -1.766 -9.404 1.00 96.50 98 ILE A N 1
ATOM 735 C CA . ILE A 1 98 ? 15.105 -3.018 -10.040 1.00 96.50 98 ILE A CA 1
ATOM 736 C C . ILE A 1 98 ? 16.087 -3.418 -11.135 1.00 96.50 98 ILE A C 1
ATOM 738 O O . ILE A 1 98 ? 16.697 -2.563 -11.779 1.00 96.50 98 ILE A O 1
ATOM 742 N N . ASN A 1 99 ? 16.197 -4.723 -11.367 1.00 96.94 99 ASN A N 1
ATOM 743 C CA . ASN A 1 99 ? 16.831 -5.280 -12.555 1.00 96.94 99 ASN A CA 1
ATOM 744 C C . ASN A 1 99 ? 15.735 -5.945 -13.388 1.00 96.94 99 ASN A C 1
ATOM 746 O O . ASN A 1 99 ? 15.012 -6.795 -12.871 1.00 96.94 99 ASN A O 1
ATOM 750 N N . VAL A 1 100 ? 15.625 -5.572 -14.655 1.00 95.94 100 VAL A N 1
ATOM 751 C CA . VAL A 1 100 ? 14.699 -6.185 -15.616 1.00 95.94 100 VAL A CA 1
ATOM 752 C C . VAL A 1 100 ? 15.489 -6.730 -16.798 1.00 95.94 100 VAL A C 1
ATOM 754 O O . VAL A 1 100 ? 16.630 -6.329 -17.018 1.00 95.94 100 VAL A O 1
ATOM 757 N N . SER A 1 101 ? 14.903 -7.648 -17.562 1.00 95.44 101 SER A N 1
ATOM 758 C CA . SER A 1 101 ? 15.511 -8.118 -18.810 1.00 95.44 101 SER A CA 1
ATOM 759 C C . SER A 1 101 ? 15.742 -6.957 -19.778 1.00 95.44 101 SER A C 1
ATOM 761 O O . SER A 1 101 ? 14.937 -6.025 -19.826 1.00 95.44 101 SER A O 1
ATOM 763 N N . ALA A 1 102 ? 16.831 -7.013 -20.547 1.00 93.62 102 ALA A N 1
ATOM 764 C CA . ALA A 1 102 ? 17.146 -5.953 -21.498 1.00 93.62 102 ALA A CA 1
ATOM 765 C C . ALA A 1 102 ? 16.012 -5.782 -22.524 1.00 93.62 102 ALA A C 1
ATOM 767 O O . ALA A 1 102 ? 15.517 -6.764 -23.084 1.00 93.62 102 ALA A O 1
ATOM 768 N N . GLY A 1 103 ? 15.581 -4.539 -22.763 1.00 91.44 103 GLY A N 1
ATOM 769 C CA . GLY A 1 103 ? 14.485 -4.254 -23.691 1.00 91.44 103 GLY A CA 1
ATOM 770 C C . GLY A 1 103 ? 13.092 -4.601 -23.154 1.00 91.44 103 GLY A C 1
ATOM 771 O O . GLY A 1 103 ? 12.159 -4.744 -23.948 1.00 91.44 103 GLY A O 1
ATOM 772 N N . ALA A 1 104 ? 12.939 -4.741 -21.832 1.00 92.50 104 ALA A N 1
ATOM 773 C CA . ALA A 1 104 ? 11.631 -4.839 -21.193 1.00 92.50 104 ALA A CA 1
ATOM 774 C C . ALA A 1 104 ? 10.750 -3.631 -21.553 1.00 92.50 104 ALA A C 1
ATOM 776 O O . ALA A 1 104 ? 11.225 -2.499 -21.678 1.00 92.50 104 ALA A O 1
ATOM 777 N N . ASP A 1 105 ? 9.450 -3.869 -21.717 1.00 95.44 105 ASP A N 1
ATOM 778 C CA . ASP A 1 105 ? 8.506 -2.793 -21.983 1.00 95.44 105 ASP A CA 1
ATOM 779 C C . ASP A 1 105 ? 8.259 -1.933 -20.731 1.00 95.44 105 ASP A C 1
ATOM 781 O O . ASP A 1 105 ? 8.514 -2.323 -19.588 1.00 95.44 105 ASP A O 1
ATOM 785 N N . GLU A 1 106 ? 7.742 -0.726 -20.950 1.00 94.19 106 GLU A N 1
ATOM 786 C CA . GLU A 1 106 ? 7.473 0.232 -19.875 1.00 94.19 106 GLU A CA 1
ATOM 787 C C . GLU A 1 106 ? 6.513 -0.335 -18.817 1.00 94.19 106 GLU A C 1
ATOM 789 O O . GLU A 1 106 ? 6.680 -0.089 -17.622 1.00 94.19 106 GLU A O 1
ATOM 794 N N . ALA A 1 107 ? 5.538 -1.146 -19.238 1.00 94.00 107 ALA A N 1
ATOM 795 C CA . ALA A 1 107 ? 4.594 -1.796 -18.336 1.00 94.00 107 ALA A CA 1
ATOM 796 C C . ALA A 1 107 ? 5.293 -2.778 -17.380 1.00 94.00 107 ALA A C 1
ATOM 798 O O . ALA A 1 107 ? 5.007 -2.761 -16.181 1.00 94.00 107 ALA A O 1
ATOM 799 N N . THR A 1 108 ? 6.237 -3.581 -17.881 1.00 95.06 108 THR A N 1
ATOM 800 C CA . THR A 1 108 ? 7.030 -4.510 -17.064 1.00 95.06 108 THR A CA 1
ATOM 801 C C . THR A 1 108 ? 7.943 -3.763 -16.099 1.00 95.06 108 THR A C 1
ATOM 803 O O . THR A 1 108 ? 8.028 -4.141 -14.930 1.00 95.06 108 THR A O 1
ATOM 806 N N . ILE A 1 109 ? 8.585 -2.677 -16.542 1.00 94.56 109 ILE A N 1
ATOM 807 C CA . ILE A 1 109 ? 9.426 -1.827 -15.681 1.00 94.56 109 ILE A CA 1
ATOM 808 C C . ILE A 1 109 ? 8.589 -1.249 -14.531 1.00 94.56 109 ILE A C 1
ATOM 810 O O . ILE A 1 109 ? 8.961 -1.366 -13.362 1.00 94.56 109 ILE A O 1
ATOM 814 N N . LEU A 1 110 ? 7.425 -0.675 -14.848 1.00 93.69 110 LEU A N 1
ATOM 815 C CA . LEU A 1 110 ? 6.508 -0.106 -13.862 1.00 93.69 110 LEU A CA 1
ATOM 816 C C . LEU A 1 110 ? 6.003 -1.148 -12.860 1.00 93.69 110 LEU A C 1
ATOM 818 O O . LEU A 1 110 ? 5.986 -0.871 -11.660 1.00 93.69 110 LEU A O 1
ATOM 822 N N . GLU A 1 111 ? 5.588 -2.330 -13.320 1.00 93.00 111 GLU A N 1
ATOM 823 C CA . GLU A 1 111 ? 5.098 -3.365 -12.406 1.00 93.00 111 GLU A CA 1
ATOM 824 C C . GLU A 1 111 ? 6.222 -3.929 -11.536 1.00 93.00 111 GLU A C 1
ATOM 826 O O . GLU A 1 111 ? 6.018 -4.105 -10.337 1.00 93.00 111 GLU A O 1
ATOM 831 N N . SER A 1 112 ? 7.429 -4.082 -12.084 1.00 95.38 112 SER A N 1
ATOM 832 C CA . SER A 1 112 ? 8.609 -4.503 -11.319 1.00 95.38 112 SER A CA 1
ATOM 833 C C . SER A 1 112 ? 8.917 -3.528 -10.177 1.00 95.38 112 SER A C 1
ATOM 835 O O . SER A 1 112 ? 9.209 -3.953 -9.060 1.00 95.38 112 SER A O 1
ATOM 837 N N . PHE A 1 113 ? 8.790 -2.213 -10.404 1.00 95.19 113 PHE A N 1
ATOM 838 C CA . PHE A 1 113 ? 8.923 -1.214 -9.336 1.00 95.19 113 PHE A CA 1
ATOM 839 C C . PHE A 1 113 ? 7.839 -1.348 -8.262 1.00 95.19 113 PHE A C 1
ATOM 841 O O . PHE A 1 113 ? 8.135 -1.215 -7.073 1.00 95.19 113 PHE A O 1
ATOM 848 N N . ARG A 1 114 ? 6.585 -1.609 -8.652 1.00 92.38 114 ARG A N 1
ATOM 849 C CA . ARG A 1 114 ? 5.483 -1.799 -7.695 1.00 92.38 114 ARG A CA 1
ATOM 850 C C . ARG A 1 114 ? 5.670 -3.065 -6.871 1.00 92.38 114 ARG A C 1
ATOM 852 O O . ARG A 1 114 ? 5.412 -3.040 -5.672 1.00 92.38 114 ARG A O 1
ATOM 859 N N . GLU A 1 115 ? 6.109 -4.152 -7.495 1.00 92.81 115 GLU A N 1
ATOM 860 C CA . GLU A 1 115 ? 6.392 -5.414 -6.818 1.00 92.81 115 GLU A CA 1
ATOM 861 C C . GLU A 1 115 ? 7.552 -5.266 -5.830 1.00 92.81 115 GLU A C 1
ATOM 863 O O . GLU A 1 115 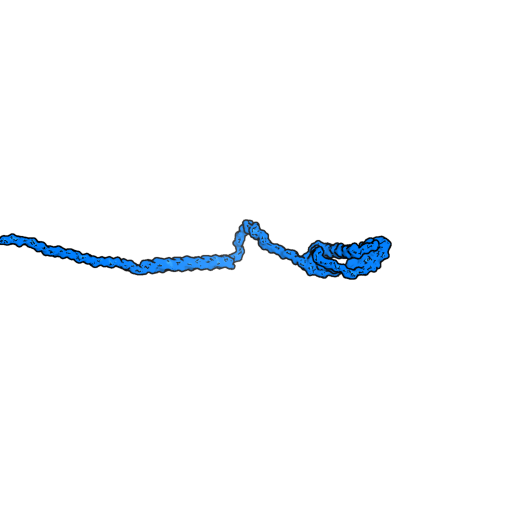? 7.395 -5.605 -4.657 1.00 92.81 115 GLU A O 1
ATOM 868 N N . ALA A 1 116 ? 8.663 -4.662 -6.258 1.00 94.12 116 ALA A N 1
ATOM 869 C CA . ALA A 1 116 ? 9.808 -4.399 -5.391 1.00 94.12 116 ALA A CA 1
ATOM 870 C C . ALA A 1 116 ? 9.441 -3.486 -4.207 1.00 94.12 116 ALA A C 1
ATOM 872 O O . ALA A 1 116 ? 9.790 -3.788 -3.068 1.00 94.12 116 ALA A O 1
ATOM 873 N N . TYR A 1 117 ? 8.655 -2.429 -4.440 1.00 92.69 117 TYR A N 1
ATOM 874 C CA . TYR A 1 117 ? 8.148 -1.575 -3.363 1.00 92.69 117 TYR A CA 1
ATOM 875 C C . TYR A 1 117 ? 7.284 -2.355 -2.360 1.00 92.69 117 TYR A C 1
ATOM 877 O O . TYR A 1 117 ? 7.476 -2.226 -1.153 1.00 92.69 117 TYR A O 1
ATOM 885 N N . ARG A 1 118 ? 6.352 -3.196 -2.833 1.00 90.50 118 ARG A N 1
ATOM 886 C CA . ARG A 1 118 ? 5.526 -4.041 -1.949 1.00 90.50 118 ARG A CA 1
ATOM 887 C C . ARG A 1 118 ? 6.392 -4.985 -1.113 1.00 90.50 118 ARG A C 1
ATOM 889 O O . ARG A 1 118 ? 6.123 -5.141 0.075 1.00 90.50 118 ARG A O 1
ATOM 896 N N . ALA A 1 119 ? 7.416 -5.586 -1.718 1.00 91.56 119 ALA A N 1
ATOM 897 C CA . ALA A 1 119 ? 8.334 -6.484 -1.027 1.00 91.56 119 ALA A CA 1
ATOM 898 C C . ALA A 1 119 ? 9.124 -5.762 0.077 1.00 91.56 119 ALA A C 1
ATOM 900 O O . ALA A 1 119 ? 9.198 -6.267 1.194 1.00 91.56 119 ALA A O 1
ATOM 901 N N . GLU A 1 120 ? 9.654 -4.564 -0.192 1.00 91.56 120 GLU A N 1
ATOM 902 C CA . GLU A 1 120 ? 10.365 -3.774 0.824 1.00 91.56 120 GLU A CA 1
ATOM 903 C C . GLU A 1 120 ? 9.460 -3.361 1.987 1.00 91.56 120 GLU A C 1
ATOM 905 O O . GLU A 1 120 ? 9.830 -3.517 3.151 1.00 91.56 120 GLU A O 1
ATOM 910 N N . ILE A 1 121 ? 8.250 -2.881 1.692 1.00 90.25 121 ILE A N 1
ATOM 911 C CA . ILE A 1 121 ? 7.295 -2.488 2.732 1.00 90.25 121 ILE A CA 1
ATOM 912 C C . ILE A 1 121 ? 6.876 -3.690 3.584 1.00 90.25 121 ILE A C 1
ATOM 914 O O . ILE A 1 121 ? 6.778 -3.551 4.799 1.00 90.25 121 ILE A O 1
ATOM 918 N N . ALA A 1 122 ? 6.679 -4.869 2.990 1.00 88.62 122 ALA A N 1
ATOM 919 C CA . ALA A 1 122 ? 6.344 -6.083 3.735 1.00 88.62 122 ALA A CA 1
ATOM 920 C C . ALA A 1 122 ? 7.482 -6.552 4.663 1.00 88.62 122 ALA A C 1
ATOM 922 O O . ALA A 1 122 ? 7.212 -7.162 5.696 1.00 88.62 122 ALA A O 1
ATOM 923 N N . LEU A 1 123 ? 8.744 -6.265 4.321 1.00 90.25 123 LEU A N 1
ATOM 924 C CA . LEU A 1 123 ? 9.892 -6.567 5.182 1.00 90.25 123 LEU A CA 1
ATOM 925 C C . LEU A 1 123 ? 9.968 -5.635 6.398 1.00 90.25 123 LEU A C 1
ATOM 927 O O . LEU A 1 123 ? 10.307 -6.085 7.490 1.00 90.25 123 LEU A O 1
ATOM 931 N N . GLU A 1 124 ? 9.671 -4.346 6.219 1.00 88.12 124 GLU A N 1
ATOM 932 C CA . GLU A 1 124 ? 9.721 -3.353 7.301 1.00 88.12 124 GLU A CA 1
ATOM 933 C C . GLU A 1 124 ? 8.453 -3.361 8.170 1.00 88.12 124 GLU A C 1
ATOM 935 O O . GLU A 1 124 ? 8.527 -3.206 9.389 1.00 88.12 124 GLU A O 1
ATOM 940 N N . TYR A 1 125 ? 7.293 -3.584 7.551 1.00 87.25 125 TYR A N 1
ATOM 941 C CA . TYR A 1 125 ? 5.978 -3.584 8.184 1.00 87.25 125 TYR A CA 1
ATOM 942 C C . TYR A 1 125 ? 5.217 -4.872 7.811 1.00 87.25 125 TYR A C 1
ATOM 944 O O . TYR A 1 125 ? 4.346 -4.841 6.936 1.00 87.25 125 TYR A O 1
ATOM 952 N N . PRO A 1 126 ? 5.510 -6.014 8.463 1.00 83.75 126 PRO A N 1
ATOM 953 C CA . PRO A 1 126 ? 4.928 -7.312 8.102 1.00 83.75 126 PRO A CA 1
ATOM 954 C C . PRO A 1 126 ? 3.404 -7.369 8.271 1.00 83.75 126 PRO A C 1
ATOM 956 O O . PRO A 1 126 ? 2.732 -8.074 7.523 1.00 83.75 126 PRO A O 1
ATOM 959 N N . ASP A 1 127 ? 2.852 -6.575 9.193 1.00 83.81 127 ASP A N 1
ATOM 960 C CA . ASP A 1 127 ? 1.407 -6.451 9.427 1.00 83.81 127 ASP A CA 1
ATOM 961 C C . ASP A 1 127 ? 0.764 -5.304 8.626 1.00 83.81 127 ASP A C 1
ATOM 963 O O . ASP A 1 127 ? -0.350 -4.870 8.935 1.00 83.81 127 ASP A O 1
ATOM 967 N N . SER A 1 128 ? 1.474 -4.747 7.637 1.00 82.50 128 SER A N 1
ATOM 968 C CA . SER A 1 128 ? 0.936 -3.672 6.808 1.00 82.50 128 SER A CA 1
ATOM 969 C C . SER A 1 128 ? 0.033 -4.187 5.695 1.00 82.50 128 SER A C 1
ATOM 971 O O . SER A 1 128 ? 0.259 -5.231 5.085 1.00 82.50 128 SER A O 1
ATOM 973 N N . VAL A 1 129 ? -0.995 -3.399 5.392 1.00 79.62 129 VAL A N 1
ATOM 974 C CA . VAL A 1 129 ? -1.878 -3.627 4.252 1.00 79.62 129 VAL A CA 1
ATOM 975 C C . VAL A 1 129 ? -1.672 -2.493 3.257 1.00 79.62 129 VAL A C 1
ATOM 977 O O . VAL A 1 129 ? -2.033 -1.339 3.500 1.00 79.62 129 VAL A O 1
ATOM 980 N N . ILE A 1 130 ? -1.091 -2.825 2.106 1.00 76.44 130 ILE A N 1
ATOM 981 C CA . ILE A 1 130 ? -1.044 -1.930 0.950 1.00 76.44 130 ILE A CA 1
ATOM 982 C C . ILE A 1 130 ? -2.320 -2.192 0.159 1.00 76.44 130 ILE A C 1
ATOM 984 O O . ILE A 1 130 ? -2.438 -3.211 -0.524 1.00 76.44 130 ILE A O 1
ATOM 988 N N . SER A 1 131 ? -3.308 -1.306 0.288 1.00 65.94 131 SER A N 1
ATOM 989 C CA . SER A 1 131 ? -4.556 -1.475 -0.453 1.00 65.94 131 SER A CA 1
ATOM 990 C C . SER A 1 131 ? -4.273 -1.478 -1.954 1.00 65.94 131 SER A C 1
ATOM 992 O O . SER A 1 131 ? -3.708 -0.522 -2.485 1.00 65.94 131 SER A O 1
ATOM 994 N N . SER A 1 132 ? -4.737 -2.512 -2.658 1.00 63.12 132 SER A N 1
ATOM 995 C CA . SER A 1 132 ? -4.686 -2.583 -4.123 1.00 63.12 132 SER A CA 1
ATOM 996 C C . SER A 1 132 ? -5.463 -1.447 -4.802 1.00 63.12 132 SER A C 1
ATOM 998 O O . SER A 1 132 ? -5.253 -1.181 -5.983 1.00 63.12 132 SER A O 1
ATOM 1000 N N . SER A 1 133 ? -6.342 -0.765 -4.056 1.00 53.78 133 SER A N 1
ATOM 1001 C CA . SER A 1 133 ? -7.136 0.372 -4.521 1.00 53.78 133 SER A CA 1
ATOM 1002 C C . SER A 1 133 ? -6.440 1.729 -4.382 1.00 53.78 133 SER A C 1
ATOM 1004 O O . SER A 1 133 ? -6.981 2.718 -4.875 1.00 53.78 133 SER A O 1
ATOM 1006 N N . VAL A 1 134 ? -5.300 1.821 -3.683 1.00 60.78 134 VAL A N 1
ATOM 1007 C CA . VAL A 1 134 ? -4.577 3.087 -3.502 1.00 60.78 134 VAL A CA 1
ATOM 1008 C C . VAL A 1 134 ? -3.310 3.072 -4.350 1.00 60.78 134 VAL A C 1
ATOM 1010 O O . VAL A 1 134 ? -2.524 2.129 -4.322 1.00 60.78 134 VAL A O 1
ATOM 1013 N N . SER A 1 135 ? -3.151 4.113 -5.165 1.00 68.88 135 SER A N 1
ATOM 1014 C CA . SER A 1 135 ? -2.152 4.189 -6.227 1.00 68.88 135 SER A CA 1
ATOM 1015 C C . SER A 1 135 ? -0.729 4.166 -5.668 1.00 68.88 135 SER A C 1
ATOM 1017 O O . SER A 1 135 ? -0.298 5.130 -5.033 1.00 68.88 135 SER A O 1
ATOM 1019 N N . ILE A 1 136 ? 0.012 3.090 -5.943 1.00 85.19 136 ILE A N 1
ATOM 1020 C CA . ILE A 1 136 ? 1.476 3.129 -5.914 1.00 85.19 136 ILE A CA 1
ATOM 1021 C C . ILE A 1 136 ? 1.905 3.982 -7.106 1.00 85.19 136 ILE A C 1
ATOM 1023 O O . ILE A 1 136 ? 1.686 3.606 -8.263 1.00 85.19 136 ILE A O 1
ATOM 1027 N N . THR A 1 137 ? 2.501 5.131 -6.819 1.00 89.88 137 THR A N 1
ATOM 1028 C CA . THR A 1 137 ? 2.992 6.064 -7.827 1.00 89.88 137 THR A CA 1
ATOM 1029 C C . THR A 1 137 ? 4.494 5.885 -7.955 1.00 89.88 137 THR A C 1
ATOM 1031 O O . THR A 1 137 ? 5.257 6.202 -7.038 1.00 89.88 137 THR A O 1
ATOM 1034 N N . VAL A 1 138 ? 4.908 5.368 -9.107 1.00 89.06 138 VAL A N 1
ATOM 1035 C CA . VAL A 1 138 ? 6.303 5.385 -9.549 1.00 89.06 138 VAL A CA 1
ATOM 1036 C C . VAL A 1 138 ? 6.533 6.756 -10.178 1.00 89.06 138 VAL A C 1
ATOM 1038 O O . VAL A 1 138 ? 5.773 7.155 -11.061 1.00 89.06 138 VAL A O 1
ATOM 1041 N N . ASN A 1 139 ? 7.514 7.508 -9.681 1.00 88.38 139 ASN A N 1
ATOM 1042 C CA . ASN A 1 139 ? 7.887 8.787 -10.286 1.00 88.38 139 ASN A CA 1
ATOM 1043 C C . ASN A 1 139 ? 8.684 8.540 -11.584 1.00 88.38 139 ASN A C 1
ATOM 1045 O O . ASN A 1 139 ? 8.581 7.486 -12.210 1.00 88.38 139 ASN A O 1
ATOM 1049 N N . SER A 1 140 ? 9.513 9.494 -12.005 1.00 90.19 140 SER A N 1
ATOM 1050 C CA . SER A 1 140 ? 10.509 9.233 -13.043 1.00 90.19 140 SER A CA 1
ATOM 1051 C C . SER A 1 140 ? 11.483 8.137 -12.600 1.00 90.19 140 SER A C 1
ATOM 1053 O O . SER A 1 140 ? 11.826 8.037 -11.416 1.00 90.19 140 SER A O 1
ATOM 1055 N N . TRP A 1 141 ? 11.949 7.328 -13.546 1.00 91.56 141 TRP A N 1
ATOM 1056 C CA . TRP A 1 141 ? 13.021 6.365 -13.321 1.00 91.56 141 TRP A CA 1
ATOM 1057 C C . TRP A 1 141 ? 14.258 6.740 -14.128 1.00 91.56 141 TRP A C 1
ATOM 1059 O O . TRP A 1 141 ? 14.171 7.150 -15.285 1.00 91.56 141 TRP A O 1
ATOM 1069 N N . ASP A 1 142 ? 15.414 6.537 -13.514 1.00 93.69 142 ASP A N 1
ATOM 1070 C CA . ASP A 1 142 ? 16.709 6.654 -14.160 1.00 93.69 142 ASP A CA 1
ATOM 1071 C C . ASP A 1 142 ? 17.220 5.256 -14.495 1.00 93.69 142 ASP A C 1
ATOM 1073 O O . ASP A 1 142 ? 17.207 4.355 -13.650 1.00 93.69 142 ASP A O 1
ATOM 1077 N N . ARG A 1 143 ? 17.711 5.066 -15.719 1.00 94.44 143 ARG A N 1
ATOM 1078 C CA . ARG A 1 143 ? 18.461 3.858 -16.073 1.00 94.44 143 ARG A CA 1
ATOM 1079 C C . ARG A 1 143 ? 19.893 4.013 -15.572 1.00 94.44 143 ARG A C 1
ATOM 1081 O O . ARG A 1 143 ? 20.612 4.897 -16.031 1.00 94.44 143 ARG A O 1
ATOM 1088 N N . LEU A 1 144 ? 20.290 3.162 -14.634 1.00 93.81 144 LEU A N 1
ATOM 1089 C CA . LEU A 1 144 ? 21.621 3.169 -14.028 1.00 93.81 144 LEU A CA 1
ATOM 1090 C C . LEU A 1 144 ? 22.629 2.349 -14.829 1.00 93.81 144 LEU A C 1
ATOM 1092 O O . LEU A 1 144 ? 23.789 2.733 -14.941 1.00 93.81 144 LEU A O 1
ATOM 1096 N N . GLU A 1 145 ? 22.193 1.208 -15.356 1.00 93.06 145 GLU A N 1
ATOM 1097 C CA . GLU A 1 145 ? 23.052 0.251 -16.047 1.00 93.06 145 GLU A CA 1
ATOM 1098 C C . GLU A 1 145 ? 22.279 -0.366 -17.211 1.00 93.06 145 GLU A C 1
ATOM 1100 O O . GLU A 1 145 ? 21.080 -0.625 -17.096 1.00 93.06 145 GLU A O 1
ATOM 1105 N N . ASN A 1 146 ? 22.968 -0.575 -18.328 1.00 93.38 146 ASN A N 1
ATOM 1106 C CA . ASN A 1 146 ? 22.440 -1.263 -19.496 1.00 93.38 146 ASN A CA 1
ATOM 1107 C C . ASN A 1 146 ? 23.466 -2.309 -19.931 1.00 93.38 146 ASN A C 1
ATOM 1109 O O . ASN A 1 146 ? 24.593 -1.952 -20.277 1.00 93.38 146 ASN A O 1
ATOM 1113 N N . ASN A 1 147 ? 23.076 -3.573 -19.861 1.00 92.50 147 ASN A N 1
ATOM 1114 C CA . ASN A 1 147 ? 23.869 -4.731 -20.235 1.00 92.50 147 ASN A CA 1
ATOM 1115 C C . ASN A 1 147 ? 23.060 -5.576 -21.233 1.00 92.50 147 ASN A C 1
ATOM 1117 O O . ASN A 1 147 ? 21.837 -5.462 -21.284 1.00 92.50 147 ASN A O 1
ATOM 1121 N N . ASP A 1 148 ? 23.725 -6.436 -22.004 1.00 90.56 148 ASP A N 1
ATOM 1122 C CA . ASP A 1 148 ? 23.088 -7.239 -23.056 1.00 90.56 148 ASP A CA 1
ATOM 1123 C C . ASP A 1 148 ? 21.980 -8.161 -22.503 1.00 90.56 148 ASP A C 1
ATOM 1125 O O . ASP A 1 148 ? 21.013 -8.457 -23.204 1.00 90.56 148 ASP A O 1
ATOM 1129 N N . ASP A 1 149 ? 22.081 -8.555 -21.227 1.00 92.56 149 ASP A N 1
ATOM 1130 C CA . ASP A 1 149 ? 21.125 -9.447 -20.560 1.00 92.56 149 ASP A CA 1
ATOM 1131 C C . ASP A 1 149 ? 20.104 -8.719 -19.660 1.00 92.56 149 ASP A C 1
ATOM 1133 O O . ASP A 1 149 ? 18.996 -9.220 -19.439 1.00 92.56 149 ASP A O 1
ATOM 1137 N N . PHE A 1 150 ? 20.451 -7.546 -19.111 1.00 94.81 150 PHE A N 1
ATOM 1138 C CA . PHE A 1 150 ? 19.600 -6.825 -18.156 1.00 94.81 150 PHE A CA 1
ATOM 1139 C C . PHE A 1 150 ? 19.788 -5.304 -18.183 1.00 94.81 150 PHE A C 1
ATOM 1141 O O . PHE A 1 150 ? 20.875 -4.784 -18.431 1.00 94.81 150 PHE A O 1
ATOM 1148 N N . GLU A 1 151 ? 18.734 -4.589 -17.802 1.00 96.19 151 GLU A N 1
ATOM 1149 C CA . GLU A 1 151 ? 18.756 -3.156 -17.525 1.00 96.19 151 GLU A CA 1
ATOM 1150 C C . GLU A 1 151 ? 18.444 -2.908 -16.045 1.00 96.19 151 GLU A C 1
ATOM 1152 O O . GLU A 1 151 ? 17.514 -3.486 -15.473 1.00 96.19 151 GLU A O 1
ATOM 1157 N N . ARG A 1 152 ? 19.238 -2.046 -15.402 1.00 96.56 152 ARG A N 1
ATOM 1158 C CA . ARG A 1 152 ? 19.016 -1.624 -14.016 1.00 96.56 152 ARG A CA 1
ATOM 1159 C C . ARG A 1 152 ? 18.390 -0.245 -13.994 1.00 96.56 152 ARG A C 1
ATOM 1161 O O . ARG A 1 152 ? 18.967 0.708 -14.523 1.00 96.56 152 ARG A O 1
ATOM 1168 N N . TYR A 1 153 ? 17.266 -0.122 -13.303 1.00 96.69 153 TYR A N 1
ATOM 1169 C CA . TYR A 1 153 ? 16.560 1.139 -13.127 1.00 96.69 153 TYR A CA 1
ATOM 1170 C C . TYR A 1 153 ? 16.447 1.507 -11.661 1.00 96.69 153 TYR A C 1
ATOM 1172 O O . TYR A 1 153 ? 16.382 0.641 -10.790 1.00 96.69 153 TYR A O 1
ATOM 1180 N N . ARG A 1 154 ? 16.373 2.808 -11.400 1.00 96.69 154 ARG A N 1
ATOM 1181 C CA . ARG A 1 154 ? 16.153 3.368 -10.073 1.00 96.69 154 ARG A CA 1
ATOM 1182 C C . ARG A 1 154 ? 15.061 4.417 -10.123 1.00 96.69 154 ARG A C 1
ATOM 1184 O O . ARG A 1 154 ? 15.066 5.265 -11.009 1.00 96.69 154 ARG A O 1
ATOM 1191 N N . SER A 1 155 ? 14.140 4.372 -9.172 1.00 96.19 155 SER A N 1
ATOM 1192 C CA . SER A 1 155 ? 13.064 5.353 -9.066 1.00 96.19 155 SER A CA 1
ATOM 1193 C C . SER A 1 155 ? 12.660 5.566 -7.619 1.00 96.19 155 SER A C 1
ATOM 1195 O O . SER A 1 155 ? 12.757 4.664 -6.789 1.00 96.19 155 SER A O 1
ATOM 1197 N N . THR A 1 156 ? 12.149 6.757 -7.330 1.00 95.19 156 THR A N 1
ATOM 1198 C CA . THR A 1 156 ? 11.432 7.009 -6.085 1.00 95.19 156 THR A CA 1
ATOM 1199 C C . THR A 1 156 ? 9.992 6.538 -6.247 1.00 95.19 156 THR A C 1
ATOM 1201 O O . THR A 1 156 ? 9.221 7.134 -7.003 1.00 95.19 156 THR A O 1
ATOM 1204 N N . VAL A 1 157 ? 9.617 5.494 -5.513 1.00 92.81 157 VAL A N 1
ATOM 1205 C CA . VAL A 1 157 ? 8.261 4.949 -5.475 1.00 92.81 157 VAL A CA 1
ATOM 1206 C C . VAL A 1 157 ? 7.562 5.437 -4.216 1.00 92.81 157 VAL A C 1
ATOM 1208 O O . VAL A 1 157 ? 8.118 5.429 -3.116 1.00 92.81 157 VAL A O 1
ATOM 1211 N N . THR A 1 158 ? 6.324 5.879 -4.386 1.00 91.38 158 THR A N 1
ATOM 1212 C CA . THR A 1 158 ? 5.490 6.370 -3.295 1.00 91.38 158 THR A CA 1
ATOM 1213 C C . THR A 1 158 ? 4.205 5.567 -3.209 1.00 91.38 158 THR A C 1
ATOM 1215 O O . THR A 1 158 ? 3.594 5.243 -4.227 1.00 91.38 158 THR A O 1
ATOM 1218 N N . GLY A 1 159 ? 3.789 5.243 -1.992 1.00 88.25 159 GLY A N 1
ATOM 1219 C CA . GLY A 1 159 ? 2.579 4.477 -1.740 1.00 88.25 159 GLY A CA 1
ATOM 1220 C C . GLY A 1 159 ? 1.940 4.865 -0.415 1.00 88.25 159 GLY A C 1
ATOM 1221 O O . GLY A 1 159 ? 2.604 5.328 0.515 1.00 88.25 159 GLY A O 1
ATOM 1222 N N . PHE A 1 160 ? 0.626 4.686 -0.343 1.00 87.81 160 PHE A N 1
ATOM 1223 C CA . PHE A 1 160 ? -0.110 4.747 0.913 1.00 87.81 160 PHE A CA 1
ATOM 1224 C C . PHE A 1 160 ? -0.158 3.353 1.526 1.00 87.81 160 PHE A C 1
ATOM 1226 O O . PHE A 1 160 ? -0.649 2.409 0.905 1.00 87.81 160 PHE A O 1
ATOM 1233 N N . VAL A 1 161 ? 0.329 3.247 2.755 1.00 85.56 161 VAL A N 1
ATOM 1234 C CA . VAL A 1 161 ? 0.442 1.993 3.494 1.00 85.56 161 VAL A CA 1
ATOM 1235 C C . VAL A 1 161 ? -0.373 2.122 4.775 1.00 85.56 161 VAL A C 1
ATOM 1237 O O . VAL A 1 161 ? -0.231 3.104 5.504 1.00 85.56 161 VAL A O 1
ATOM 1240 N N . GLN A 1 162 ? -1.250 1.157 5.048 1.00 84.50 162 GLN A N 1
ATOM 1241 C CA . GLN A 1 162 ? -1.913 1.055 6.346 1.00 84.50 162 GLN A CA 1
ATOM 1242 C C . GLN A 1 162 ? -1.049 0.200 7.261 1.00 84.50 162 GLN A C 1
ATOM 1244 O O . GLN A 1 162 ? -0.827 -0.973 6.974 1.00 84.50 162 GLN A O 1
ATOM 1249 N N . ILE A 1 163 ? -0.548 0.794 8.338 1.00 82.50 163 ILE A N 1
ATOM 1250 C CA . ILE A 1 163 ? 0.339 0.131 9.293 1.00 82.50 163 ILE A CA 1
ATOM 1251 C C . ILE A 1 163 ? -0.396 0.004 10.625 1.00 82.50 163 ILE A C 1
ATOM 1253 O O . ILE A 1 163 ? -1.010 0.965 11.096 1.00 82.50 163 ILE A O 1
ATOM 1257 N N . SER A 1 164 ? -0.324 -1.179 11.230 1.00 70.00 164 SER A N 1
ATOM 1258 C CA . SER A 1 164 ? -0.772 -1.407 12.605 1.00 70.00 164 SER A CA 1
ATOM 1259 C C . SER A 1 164 ? 0.173 -0.685 13.566 1.00 70.00 164 SER A C 1
ATOM 1261 O O . SER A 1 164 ? 1.368 -0.976 13.583 1.00 70.00 164 SER A O 1
ATOM 1263 N N . GLN A 1 165 ? -0.331 0.279 14.337 1.00 63.94 165 GLN A N 1
ATOM 1264 C CA . GLN A 1 165 ? 0.480 0.907 15.382 1.00 63.94 165 GLN A CA 1
ATOM 1265 C C . GLN A 1 165 ? 0.612 -0.008 16.615 1.00 63.94 165 GLN A C 1
ATOM 1267 O O . GLN A 1 165 ? -0.357 -0.702 16.939 1.00 63.94 165 GLN A O 1
ATOM 1272 N N . PRO A 1 166 ? 1.780 -0.015 17.287 1.00 58.34 166 PRO A N 1
ATOM 1273 C CA . PRO A 1 166 ? 1.958 -0.668 18.583 1.00 58.34 166 PRO A CA 1
ATOM 1274 C C . PRO A 1 166 ? 1.206 0.040 19.720 1.00 58.34 166 PRO A C 1
ATOM 1276 O O . PRO A 1 166 ? 0.999 1.273 19.632 1.00 58.34 166 PRO A O 1
#

pLDDT: mean 75.84, std 16.17, range [44.84, 96.94]

Secondary structure (DSSP, 8-state):
----PPPPP--PPPPPP--------THHHHHHHHHHHHHHHHHHHHHHHHHHHHHHHHHH--S-----GGGHHHHGGGS-PPPPP-EEEEEEEEEEEEEEETT--HHHHHHHHHHHHHHHHHHH-TT-B--TTS--EEEEEEEEEE-SSEEEEEEEEEEEEEEE--

Radius of gyration: 52.66 Å; chains: 1; bounding box: 168×30×87 Å